Protein AF-A0A7G1KQ97-F1 (afdb_monomer_lite)

Radius of gyration: 25.79 Å; chains: 1; bounding box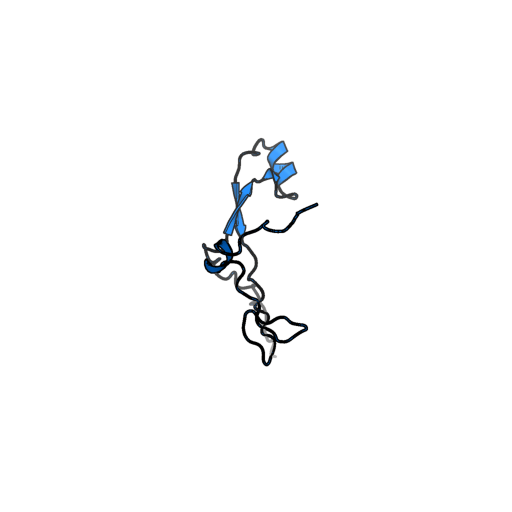: 70×24×70 Å

Sequence (93 aa):
MSRNHSRRDDAPQERPADPQRSVLVPITELPHLAEAAKRSGQTDRLIRVELPEPVQINTPNRAPGQWLASGKHLPDPWSPEREQAEPWKGFDR

pLDDT: mean 71.27, std 16.21, range [49.84, 96.06]

Secondary structure (DSSP, 8-state):
--------------PPP-GGGEEEEEGGGSHHHHHHHHHHT-TT-EEEEEPPPP-----TT--TTB-TTT-PBPPPTT-GGGGGS---S----

Organism: NCBI:txid480035

Structure (mmCIF, N/CA/C/O backbone):
data_AF-A0A7G1KQ97-F1
#
_entry.id   AF-A0A7G1KQ97-F1
#
loop_
_atom_site.group_PDB
_atom_site.id
_atom_site.type_symbol
_atom_site.label_atom_id
_atom_site.label_alt_id
_atom_site.label_comp_id
_atom_site.label_asym_id
_atom_site.label_entity_id
_atom_site.label_seq_id
_atom_site.pdbx_PDB_ins_code
_atom_site.Cartn_x
_atom_site.Cartn_y
_atom_site.Cartn_z
_atom_site.occupancy
_atom_site.B_iso_or_equiv
_atom_site.auth_seq_id
_atom_site.auth_comp_id
_atom_site.auth_asym_id
_atom_site.auth_atom_id
_atom_site.pdbx_PDB_model_num
ATOM 1 N N . MET A 1 1 ? 52.551 -6.310 28.518 1.00 49.84 1 MET A N 1
ATOM 2 C CA . MET A 1 1 ? 51.339 -7.152 28.422 1.00 49.84 1 MET A CA 1
ATOM 3 C C . MET A 1 1 ? 50.279 -6.365 27.666 1.00 49.84 1 MET A C 1
ATOM 5 O O . MET A 1 1 ? 49.637 -5.508 28.254 1.00 49.84 1 MET A O 1
ATOM 9 N N . SER A 1 2 ? 50.164 -6.591 26.357 1.00 50.28 2 SER A N 1
ATOM 10 C CA . SER A 1 2 ? 49.172 -5.936 25.497 1.00 50.28 2 SER A CA 1
ATOM 11 C C . SER A 1 2 ? 47.828 -6.656 25.592 1.00 50.28 2 SER A C 1
ATOM 13 O O . SER A 1 2 ? 47.781 -7.875 25.440 1.00 50.28 2 SER A O 1
ATOM 15 N N . ARG A 1 3 ? 46.731 -5.920 25.789 1.00 53.97 3 ARG A N 1
ATOM 16 C CA . ARG A 1 3 ? 45.387 -6.373 25.407 1.00 53.97 3 ARG A CA 1
ATOM 17 C C . ARG A 1 3 ? 44.732 -5.280 24.575 1.00 53.97 3 ARG A C 1
ATOM 19 O O . ARG A 1 3 ? 44.363 -4.231 25.088 1.00 53.97 3 ARG A O 1
ATOM 26 N N . ASN A 1 4 ? 44.644 -5.557 23.277 1.00 51.41 4 ASN A N 1
ATOM 27 C CA . ASN A 1 4 ? 43.851 -4.815 22.310 1.00 51.41 4 ASN A CA 1
ATOM 28 C C . ASN A 1 4 ? 42.379 -4.820 22.743 1.00 51.41 4 ASN A C 1
ATOM 30 O O . ASN A 1 4 ? 41.755 -5.878 22.775 1.00 51.41 4 ASN A O 1
ATOM 34 N N . HIS A 1 5 ? 41.810 -3.644 22.995 1.00 50.47 5 HIS A N 1
ATOM 35 C CA . HIS A 1 5 ? 40.367 -3.434 22.947 1.00 50.47 5 HIS A CA 1
ATOM 36 C C . HIS A 1 5 ? 40.030 -2.837 21.576 1.00 50.47 5 HIS A C 1
ATOM 38 O O . HIS A 1 5 ? 40.032 -1.628 21.387 1.00 50.47 5 HIS A O 1
ATOM 44 N N . SER A 1 6 ? 39.806 -3.708 20.593 1.00 54.59 6 SER A N 1
ATOM 45 C CA . SER A 1 6 ? 39.190 -3.366 19.307 1.00 54.59 6 SER A CA 1
ATOM 46 C C . SER A 1 6 ? 37.878 -4.130 19.170 1.00 54.59 6 SER A C 1
ATOM 48 O O . SER A 1 6 ? 37.783 -5.261 19.643 1.00 54.59 6 SER A O 1
ATOM 50 N N . ARG A 1 7 ? 36.931 -3.504 18.461 1.00 53.62 7 ARG A N 1
ATOM 51 C CA . ARG A 1 7 ? 35.538 -3.891 18.163 1.00 53.62 7 ARG A CA 1
ATOM 52 C C . ARG A 1 7 ? 34.496 -3.510 19.207 1.00 53.62 7 ARG A C 1
ATOM 54 O O . ARG A 1 7 ? 34.125 -4.352 20.016 1.00 53.62 7 ARG A O 1
ATOM 61 N N . ARG A 1 8 ? 33.922 -2.310 19.063 1.00 56.72 8 ARG A N 1
ATOM 62 C CA . ARG A 1 8 ? 32.474 -2.071 19.214 1.00 56.72 8 ARG A CA 1
ATOM 63 C C . ARG A 1 8 ? 32.038 -0.833 18.422 1.00 56.72 8 ARG A C 1
ATOM 65 O O . ARG A 1 8 ? 31.581 0.110 19.031 1.00 56.72 8 ARG A O 1
ATOM 72 N N . ASP A 1 9 ? 32.151 -0.842 17.098 1.00 50.66 9 ASP A N 1
ATOM 73 C CA . ASP A 1 9 ? 31.517 0.190 16.260 1.00 50.66 9 ASP A CA 1
ATOM 74 C C . ASP A 1 9 ? 31.076 -0.440 14.932 1.00 50.66 9 ASP A C 1
ATOM 76 O O . ASP A 1 9 ? 31.594 -0.137 13.866 1.00 50.66 9 ASP A O 1
ATOM 80 N N . ASP A 1 10 ? 30.158 -1.399 15.018 1.00 50.03 10 ASP A N 1
ATOM 81 C CA . ASP A 1 10 ? 29.401 -1.918 13.868 1.00 50.03 10 ASP A CA 1
ATOM 82 C C . ASP A 1 10 ? 27.910 -1.672 14.157 1.00 50.03 10 ASP A C 1
ATOM 84 O O . ASP A 1 10 ? 27.072 -2.571 14.157 1.00 50.03 10 ASP A O 1
ATOM 88 N N . ALA A 1 11 ? 27.592 -0.438 14.563 1.00 58.72 11 ALA A N 1
ATOM 89 C CA . ALA A 1 11 ? 26.213 0.017 14.556 1.00 58.72 11 ALA A CA 1
ATOM 90 C C . ALA A 1 11 ? 25.844 0.216 13.079 1.00 58.72 11 ALA A C 1
ATOM 92 O O . ALA A 1 11 ? 26.530 0.993 12.406 1.00 58.72 11 ALA A O 1
ATOM 93 N N . PRO A 1 12 ? 24.822 -0.474 12.541 1.00 55.66 12 PRO A N 1
ATOM 94 C CA . PRO A 1 12 ? 24.359 -0.185 11.195 1.00 55.66 12 PRO A CA 1
ATOM 95 C C . PRO A 1 12 ? 23.997 1.299 11.151 1.00 55.66 12 PRO A C 1
ATOM 97 O O . PRO A 1 12 ? 23.123 1.749 11.887 1.00 55.66 12 PRO A O 1
ATOM 100 N N . GLN A 1 13 ? 24.728 2.072 10.344 1.00 56.59 13 GLN A N 1
ATOM 101 C CA . GLN A 1 13 ? 24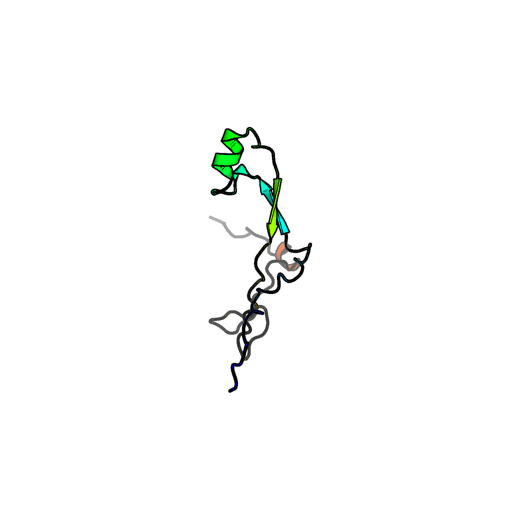.398 3.468 10.094 1.00 56.59 13 GLN A CA 1
ATOM 102 C C . GLN A 1 13 ? 22.980 3.505 9.525 1.00 56.59 13 GLN A C 1
ATOM 104 O O . GLN A 1 13 ? 22.767 3.134 8.367 1.00 56.59 13 GLN A O 1
ATOM 109 N N . GLU A 1 14 ? 22.020 3.942 10.339 1.00 54.19 14 GLU A N 1
ATOM 110 C CA . GLU A 1 14 ? 20.706 4.383 9.885 1.00 54.19 14 GLU A CA 1
ATOM 111 C C . GLU A 1 14 ? 20.956 5.561 8.942 1.00 54.19 14 GLU A C 1
ATOM 113 O O . GLU A 1 14 ? 21.157 6.703 9.361 1.00 54.19 14 GLU A O 1
ATOM 118 N N . ARG A 1 15 ? 21.080 5.270 7.641 1.00 58.66 15 ARG A N 1
ATOM 119 C CA . ARG A 1 15 ? 21.163 6.323 6.631 1.00 58.66 15 ARG A CA 1
ATOM 120 C C . ARG A 1 15 ? 19.879 7.141 6.760 1.00 58.66 15 ARG A C 1
ATOM 122 O O . ARG A 1 15 ? 18.817 6.538 6.906 1.00 58.66 15 ARG A O 1
ATOM 129 N N . PRO A 1 16 ? 19.949 8.480 6.712 1.00 55.94 16 PRO A N 1
ATOM 130 C CA . PRO A 1 16 ? 18.753 9.301 6.784 1.00 55.94 16 PRO A CA 1
ATOM 131 C C . PRO A 1 16 ? 17.787 8.855 5.687 1.00 55.94 16 PRO A C 1
ATOM 133 O O . PRO A 1 16 ? 18.135 8.863 4.505 1.00 55.94 16 PRO A O 1
ATOM 136 N N . ALA A 1 17 ? 16.603 8.410 6.104 1.00 56.91 17 ALA A N 1
ATOM 137 C CA . ALA A 1 17 ? 15.559 7.961 5.208 1.00 56.91 17 ALA A CA 1
ATOM 138 C C . ALA A 1 17 ? 15.216 9.080 4.229 1.00 56.91 17 ALA A C 1
ATOM 140 O O . ALA A 1 17 ? 14.810 10.173 4.634 1.00 56.91 17 ALA A O 1
ATOM 141 N N . ASP A 1 18 ? 15.400 8.815 2.939 1.00 59.41 18 ASP A N 1
ATOM 142 C CA . ASP A 1 18 ? 15.023 9.750 1.890 1.00 59.41 18 ASP A CA 1
ATOM 143 C C . ASP A 1 18 ? 13.501 9.979 1.985 1.00 59.41 18 ASP A C 1
ATOM 145 O O . ASP A 1 18 ? 12.731 9.024 1.816 1.00 59.41 18 ASP A O 1
ATOM 149 N N . PRO A 1 19 ? 13.022 11.199 2.305 1.00 58.84 19 PRO A N 1
ATOM 150 C CA . PRO A 1 19 ? 11.602 11.445 2.546 1.00 58.84 19 PRO A CA 1
ATOM 151 C C . PRO A 1 19 ? 10.728 11.108 1.331 1.00 58.84 19 PRO A C 1
ATOM 153 O O . PRO A 1 19 ? 9.536 10.850 1.509 1.00 58.84 19 PRO A O 1
ATOM 156 N N . GLN A 1 20 ? 11.308 11.039 0.125 1.00 64.62 20 GLN A N 1
ATOM 157 C CA . GLN A 1 20 ? 10.608 10.617 -1.090 1.00 64.62 20 GLN A CA 1
ATOM 158 C C . GLN A 1 20 ? 10.291 9.114 -1.145 1.00 64.62 20 GLN A C 1
ATOM 160 O O . GLN A 1 20 ? 9.458 8.702 -1.950 1.00 64.62 20 GLN A O 1
ATOM 165 N N . ARG A 1 21 ? 10.915 8.279 -0.304 1.00 76.00 21 ARG A N 1
ATOM 166 C CA . ARG A 1 21 ? 10.748 6.814 -0.305 1.00 76.00 21 ARG A CA 1
ATOM 167 C C . ARG A 1 21 ? 9.965 6.306 0.900 1.00 76.00 21 ARG A C 1
ATOM 169 O O . ARG A 1 21 ? 10.270 5.252 1.445 1.00 76.00 21 ARG A O 1
ATOM 176 N N . SER A 1 22 ? 8.951 7.047 1.333 1.00 86.75 22 SER A N 1
ATOM 177 C CA . SER A 1 22 ? 8.061 6.584 2.397 1.00 86.75 22 SER A CA 1
ATOM 178 C C . SER A 1 22 ? 6.599 6.677 1.989 1.00 86.75 22 SER A C 1
ATOM 180 O O . SER A 1 22 ? 6.203 7.605 1.287 1.00 86.75 22 SER A O 1
ATOM 182 N N . VAL A 1 23 ? 5.806 5.698 2.419 1.00 90.69 23 VAL A N 1
ATOM 183 C CA . VAL A 1 23 ? 4.370 5.601 2.132 1.00 90.69 23 VAL A CA 1
ATOM 184 C C . VAL A 1 23 ? 3.574 5.646 3.430 1.00 90.69 23 VAL A C 1
ATOM 186 O O . VAL A 1 23 ? 4.015 5.128 4.455 1.00 90.69 23 VAL A O 1
ATOM 189 N N . LEU A 1 24 ? 2.407 6.289 3.399 1.00 94.19 24 LEU A N 1
ATOM 190 C CA . LEU A 1 24 ? 1.455 6.240 4.506 1.00 94.19 24 LEU A CA 1
ATOM 191 C C . LEU A 1 24 ? 0.572 5.008 4.339 1.00 94.19 24 LEU A C 1
ATOM 193 O O . LEU A 1 24 ? -0.120 4.874 3.334 1.00 94.19 24 LEU A O 1
ATOM 197 N N . VAL A 1 25 ? 0.606 4.129 5.333 1.00 93.88 25 VAL A N 1
ATOM 198 C CA . VAL A 1 25 ? -0.119 2.859 5.343 1.00 93.88 25 VAL A CA 1
ATOM 199 C C . VAL A 1 25 ? -1.045 2.838 6.560 1.00 93.88 25 VAL A C 1
ATOM 201 O O . VAL A 1 25 ? -0.594 3.172 7.661 1.00 93.88 25 VAL A O 1
ATOM 204 N N . PRO A 1 26 ? -2.327 2.465 6.417 1.00 96.06 26 PRO A N 1
ATOM 205 C CA . PRO A 1 26 ? -3.196 2.224 7.562 1.00 96.06 26 PRO A CA 1
ATOM 206 C C . PRO A 1 26 ? -2.580 1.199 8.516 1.00 96.06 26 PRO A C 1
ATOM 208 O O . PRO A 1 26 ? -2.116 0.139 8.099 1.00 96.06 26 PRO A O 1
ATOM 211 N N . ILE A 1 27 ? -2.609 1.471 9.821 1.00 95.31 27 ILE A N 1
ATOM 212 C CA . ILE A 1 27 ? -2.046 0.563 10.836 1.00 95.31 27 ILE A CA 1
ATOM 213 C C . ILE A 1 27 ? -2.679 -0.837 10.791 1.00 95.31 27 ILE A C 1
ATOM 215 O O . ILE A 1 27 ? -2.050 -1.827 11.161 1.00 95.31 27 ILE A O 1
ATOM 219 N N . THR A 1 28 ? -3.916 -0.932 10.303 1.00 95.38 28 THR A N 1
ATOM 220 C CA . THR A 1 28 ? -4.650 -2.187 10.117 1.00 95.38 28 THR A CA 1
ATOM 221 C C . THR A 1 28 ? -4.096 -3.061 8.994 1.00 95.38 28 THR A C 1
ATOM 223 O O . THR A 1 28 ? -4.348 -4.263 9.007 1.00 95.38 28 THR A O 1
ATOM 226 N N . GLU A 1 29 ? -3.342 -2.494 8.049 1.00 94.38 29 GLU A N 1
ATOM 227 C CA . GLU A 1 29 ? -2.684 -3.230 6.959 1.00 94.38 29 GLU A CA 1
ATOM 228 C C . GLU A 1 29 ? -1.313 -3.788 7.368 1.00 94.38 29 GLU A C 1
ATOM 230 O O . GLU A 1 29 ? -0.735 -4.595 6.643 1.00 94.38 29 GLU A O 1
ATOM 235 N N . LEU A 1 30 ? -0.795 -3.409 8.543 1.00 92.81 30 LEU A N 1
ATOM 236 C CA . LEU A 1 30 ? 0.474 -3.898 9.082 1.00 92.81 30 LEU A CA 1
ATOM 237 C C . LEU A 1 30 ? 0.212 -5.074 10.040 1.00 92.81 30 LEU A C 1
ATOM 239 O O . LEU A 1 30 ? -0.190 -4.841 11.182 1.00 92.81 30 LEU A O 1
ATOM 243 N N . PRO A 1 31 ? 0.455 -6.345 9.647 1.00 91.56 31 PRO A N 1
ATOM 244 C CA . PRO A 1 31 ? -0.061 -7.511 10.378 1.00 91.56 31 PRO A CA 1
ATOM 245 C C . PRO A 1 31 ? 0.388 -7.586 11.840 1.00 91.56 31 PRO A C 1
ATOM 247 O O . PRO A 1 31 ? -0.378 -7.974 12.717 1.00 91.56 31 PRO A O 1
ATOM 250 N N . HIS A 1 32 ? 1.623 -7.167 12.110 1.00 91.94 32 HIS A N 1
ATOM 251 C CA . HIS A 1 32 ? 2.219 -7.178 13.444 1.00 91.94 32 HIS A CA 1
ATOM 252 C C . HIS A 1 32 ? 1.710 -6.040 14.348 1.00 91.94 32 HIS A C 1
ATOM 254 O O . HIS A 1 32 ? 1.850 -6.130 15.566 1.00 91.94 32 HIS A O 1
ATOM 260 N N . LEU A 1 33 ? 1.096 -4.993 13.782 1.00 92.31 33 LEU A N 1
ATOM 261 C CA . LEU A 1 33 ? 0.500 -3.878 14.531 1.00 92.31 33 LEU A CA 1
ATOM 262 C C . LEU A 1 33 ? -1.031 -3.931 14.557 1.00 92.31 33 LEU A C 1
ATOM 264 O O . LEU A 1 33 ? -1.640 -3.376 15.470 1.00 92.31 33 LEU A O 1
ATOM 268 N N . ALA A 1 34 ? -1.659 -4.627 13.611 1.00 92.50 34 ALA A N 1
ATOM 269 C CA . ALA A 1 34 ? -3.106 -4.646 13.436 1.00 92.50 34 ALA A CA 1
ATOM 270 C C . ALA A 1 34 ? -3.863 -5.145 14.681 1.00 92.50 34 ALA A C 1
ATOM 272 O O . ALA A 1 34 ? -4.867 -4.552 15.076 1.00 92.50 34 ALA A O 1
ATOM 273 N N . GLU A 1 35 ? -3.388 -6.209 15.337 1.00 93.69 35 GLU A N 1
ATOM 274 C CA . GLU A 1 35 ? -4.014 -6.713 16.570 1.00 93.69 35 GLU A CA 1
ATOM 275 C C . GLU A 1 35 ? -3.907 -5.718 17.731 1.00 93.69 35 GLU A C 1
ATOM 277 O O . GLU A 1 35 ? -4.887 -5.472 18.438 1.00 93.69 35 GLU A O 1
ATOM 282 N N . ALA A 1 36 ? -2.730 -5.121 17.920 1.00 92.69 36 ALA A N 1
ATOM 283 C CA . ALA A 1 36 ? -2.506 -4.131 18.969 1.00 92.69 36 ALA A CA 1
ATOM 284 C C . ALA A 1 36 ? -3.344 -2.863 18.727 1.00 92.69 36 ALA A C 1
ATOM 286 O O . ALA A 1 36 ? -3.928 -2.311 19.664 1.00 92.69 36 ALA A O 1
ATOM 287 N N . ALA A 1 37 ? -3.472 -2.443 17.466 1.00 92.75 37 ALA A N 1
ATOM 288 C CA . ALA A 1 37 ? -4.301 -1.314 17.061 1.00 92.75 37 ALA A CA 1
ATOM 289 C C . ALA A 1 37 ? -5.784 -1.555 17.365 1.00 92.75 37 ALA A C 1
ATOM 291 O O . ALA A 1 37 ? -6.445 -0.685 17.926 1.00 92.75 37 ALA A O 1
ATOM 292 N N . LYS A 1 38 ? -6.297 -2.760 17.083 1.00 93.69 38 LYS A N 1
ATOM 293 C CA . LYS A 1 38 ? -7.680 -3.138 17.420 1.00 93.69 38 LYS A CA 1
ATOM 294 C C . LYS A 1 38 ? -7.935 -3.092 18.925 1.00 93.69 38 LYS A C 1
ATOM 296 O O . LYS A 1 38 ? -8.909 -2.487 19.358 1.00 93.69 38 LYS A O 1
ATOM 301 N N . ARG A 1 39 ? -7.044 -3.682 19.730 1.00 94.19 39 ARG A N 1
ATOM 302 C CA . ARG A 1 39 ? -7.182 -3.710 21.201 1.00 94.19 39 ARG A CA 1
ATOM 303 C C . ARG A 1 39 ? -7.129 -2.316 21.830 1.00 94.19 39 ARG A C 1
ATOM 305 O O . ARG A 1 39 ? -7.740 -2.097 22.867 1.00 94.19 39 ARG A O 1
ATOM 312 N N . SER A 1 40 ? -6.399 -1.390 21.210 1.00 92.62 40 SER A N 1
ATOM 313 C CA . SER A 1 40 ? -6.242 -0.009 21.680 1.00 92.62 40 SER A CA 1
ATO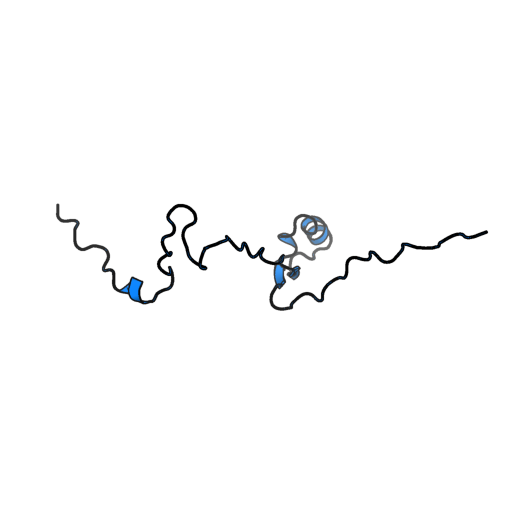M 314 C C . SER A 1 40 ? -7.230 0.987 21.059 1.00 92.62 40 SER A C 1
ATOM 316 O O . SER A 1 40 ? -7.191 2.162 21.417 1.00 92.62 40 SER A O 1
ATOM 318 N N . GLY A 1 41 ? -8.101 0.549 20.140 1.00 94.06 41 GLY A N 1
ATOM 319 C CA . GLY A 1 41 ? -9.043 1.426 19.434 1.00 94.06 41 GLY A CA 1
ATOM 320 C C . GLY A 1 41 ? -8.374 2.408 18.464 1.00 94.06 41 GLY A C 1
ATOM 321 O O . GLY A 1 41 ? -8.933 3.455 18.165 1.00 94.06 41 GLY A O 1
ATOM 322 N N . GLN A 1 42 ? -7.164 2.105 17.992 1.00 92.81 42 GLN A N 1
ATOM 323 C CA . GLN A 1 42 ? -6.356 2.989 17.147 1.00 92.81 42 GLN A CA 1
ATOM 324 C C . GLN A 1 42 ? -6.414 2.605 15.665 1.00 92.81 42 GLN A C 1
ATOM 326 O O . GLN A 1 42 ? -5.407 2.681 14.971 1.00 92.81 42 GLN A O 1
ATOM 331 N N . THR A 1 43 ? -7.560 2.153 15.167 1.00 92.81 43 THR A N 1
ATOM 332 C CA . THR A 1 43 ? -7.683 1.603 13.806 1.00 92.81 43 THR A CA 1
ATOM 333 C C . THR A 1 43 ? -7.540 2.644 12.699 1.00 92.81 43 THR A C 1
ATOM 335 O O . THR A 1 43 ? -7.113 2.294 11.605 1.00 92.81 43 THR A O 1
ATOM 338 N N . ASP A 1 44 ? -7.816 3.917 12.988 1.00 93.56 44 ASP A N 1
ATOM 339 C CA . ASP A 1 44 ? -7.797 5.007 11.999 1.00 93.56 44 ASP A CA 1
ATOM 340 C C . ASP A 1 44 ? -6.412 5.654 11.815 1.00 93.56 44 ASP A C 1
ATOM 342 O O . ASP A 1 44 ? -6.268 6.672 11.136 1.00 93.56 44 ASP A O 1
ATOM 346 N N . ARG A 1 45 ? -5.367 5.109 12.451 1.00 92.62 45 ARG A N 1
ATOM 347 C CA . ARG A 1 45 ? -4.015 5.679 12.378 1.00 92.62 45 ARG A CA 1
ATOM 348 C C . ARG A 1 45 ? -3.306 5.303 11.080 1.00 92.62 45 ARG A C 1
ATOM 350 O O . ARG A 1 45 ? -3.321 4.148 10.659 1.00 92.62 45 ARG A O 1
ATOM 357 N N . LEU A 1 46 ? -2.593 6.275 10.516 1.00 96.00 46 LEU A N 1
ATOM 358 C CA . LEU A 1 46 ? -1.650 6.078 9.417 1.00 96.00 46 LEU A CA 1
ATOM 359 C C . LEU A 1 46 ? -0.221 5.984 9.958 1.00 96.00 46 LEU A C 1
ATOM 361 O O . LEU A 1 46 ? 0.173 6.756 10.834 1.00 96.00 46 LEU A O 1
ATOM 365 N N . ILE A 1 47 ? 0.556 5.053 9.411 1.00 92.19 47 ILE A N 1
ATOM 366 C CA . ILE A 1 47 ? 1.964 4.834 9.736 1.00 92.19 47 ILE A CA 1
ATOM 367 C C . ILE A 1 47 ? 2.805 5.105 8.497 1.00 92.19 47 ILE A C 1
ATOM 369 O O . ILE A 1 47 ? 2.498 4.636 7.404 1.00 92.19 47 ILE A O 1
ATOM 373 N N . ARG A 1 48 ? 3.881 5.869 8.677 1.00 93.12 48 ARG A N 1
ATOM 374 C CA . ARG A 1 48 ? 4.870 6.122 7.633 1.00 93.12 48 ARG A CA 1
ATOM 375 C C . ARG A 1 48 ? 5.835 4.938 7.571 1.00 93.12 48 ARG A C 1
ATOM 377 O O . ARG A 1 48 ? 6.552 4.688 8.533 1.00 93.12 48 ARG A O 1
ATOM 384 N N . VAL A 1 49 ? 5.821 4.216 6.455 1.00 89.25 49 VAL A N 1
ATOM 385 C CA . VAL A 1 49 ? 6.660 3.038 6.198 1.00 89.25 49 VAL A CA 1
ATOM 386 C C . VAL A 1 49 ? 7.698 3.390 5.143 1.00 89.25 49 VAL A C 1
ATOM 388 O O . VAL A 1 49 ? 7.360 3.950 4.101 1.00 89.25 49 VAL A O 1
ATOM 391 N N . GLU A 1 50 ? 8.959 3.072 5.411 1.00 89.75 50 GLU A N 1
ATOM 392 C CA . GLU A 1 50 ? 10.049 3.245 4.453 1.00 89.75 50 GLU A CA 1
ATOM 393 C C . GLU A 1 50 ? 10.042 2.128 3.410 1.00 89.75 50 GLU A C 1
ATOM 395 O O . GLU A 1 50 ? 9.889 0.948 3.731 1.00 89.75 50 GLU A O 1
ATOM 400 N N . LEU A 1 51 ? 10.207 2.510 2.147 1.00 84.25 51 LEU A N 1
ATOM 401 C CA . LEU A 1 51 ? 10.365 1.574 1.046 1.00 84.25 51 LEU A CA 1
ATOM 402 C C . LEU A 1 51 ? 11.843 1.189 0.905 1.00 84.25 51 LEU A C 1
ATOM 404 O O . LEU A 1 51 ? 12.712 2.063 0.991 1.00 84.25 51 LEU A O 1
ATOM 408 N N . PRO A 1 52 ? 12.149 -0.096 0.645 1.00 80.69 52 PRO A N 1
ATOM 409 C CA . PRO A 1 52 ? 13.520 -0.524 0.413 1.00 80.69 52 PRO A CA 1
ATOM 410 C C . PRO A 1 52 ? 14.107 0.162 -0.824 1.00 80.69 52 PRO A C 1
ATOM 412 O O . PRO A 1 52 ? 13.396 0.547 -1.755 1.00 80.69 52 PRO A O 1
ATOM 415 N N . GLU A 1 53 ? 15.433 0.283 -0.847 1.00 79.19 53 GLU A N 1
ATOM 416 C CA . GLU A 1 53 ? 16.140 0.788 -2.017 1.00 79.19 53 GLU A CA 1
ATOM 417 C C . GLU A 1 53 ? 15.907 -0.145 -3.219 1.00 79.19 53 GLU A C 1
ATOM 419 O O . GLU A 1 53 ? 16.138 -1.354 -3.104 1.00 79.19 53 GLU A O 1
ATOM 424 N N . PRO A 1 54 ? 15.439 0.376 -4.371 1.00 71.88 54 PRO A N 1
ATOM 425 C CA . PRO A 1 54 ? 15.318 -0.437 -5.564 1.00 71.88 54 PRO A CA 1
ATOM 426 C C . PRO A 1 54 ? 16.705 -0.940 -5.952 1.00 71.88 54 PRO A C 1
ATOM 428 O O . PRO A 1 54 ? 17.642 -0.164 -6.139 1.00 71.88 54 PRO A O 1
ATOM 431 N N . VAL A 1 55 ? 16.830 -2.258 -6.087 1.00 75.19 55 VAL A N 1
ATOM 432 C CA . VAL A 1 55 ? 18.071 -2.873 -6.549 1.00 75.19 55 VAL A CA 1
ATOM 433 C C . VAL A 1 55 ? 18.268 -2.490 -8.010 1.00 75.19 55 VAL A C 1
ATOM 435 O O . VAL A 1 55 ? 17.531 -2.941 -8.889 1.00 75.19 55 VAL A O 1
ATOM 438 N N . GLN A 1 56 ? 19.270 -1.657 -8.282 1.00 71.31 56 GLN A N 1
ATOM 439 C CA . GLN A 1 56 ? 19.652 -1.342 -9.650 1.00 71.31 56 GLN A CA 1
ATOM 440 C C . GLN A 1 56 ? 20.431 -2.523 -10.237 1.00 71.31 56 GLN A C 1
ATOM 442 O O . GLN A 1 56 ? 21.608 -2.731 -9.946 1.00 71.31 56 GLN A O 1
ATOM 447 N N . ILE A 1 57 ? 19.761 -3.325 -11.064 1.00 68.88 57 ILE A N 1
ATOM 448 C CA . ILE A 1 57 ? 20.392 -4.442 -11.769 1.00 68.88 57 ILE A CA 1
ATOM 449 C C . ILE A 1 57 ? 21.081 -3.897 -13.023 1.00 68.88 57 ILE A C 1
ATOM 451 O O . ILE A 1 57 ? 20.447 -3.678 -14.055 1.00 68.88 57 ILE A O 1
ATOM 455 N N . ASN A 1 58 ? 22.398 -3.706 -12.948 1.00 68.50 58 ASN A N 1
ATOM 456 C CA . ASN A 1 58 ? 23.218 -3.396 -14.117 1.00 68.50 58 ASN A CA 1
ATOM 457 C C . ASN A 1 58 ? 23.563 -4.695 -14.849 1.00 68.50 58 ASN A C 1
ATOM 459 O O . ASN A 1 58 ? 24.406 -5.469 -14.399 1.00 68.50 58 ASN A O 1
ATOM 463 N N . THR A 1 59 ? 22.907 -4.945 -15.981 1.00 71.00 59 THR A N 1
ATOM 464 C CA . THR A 1 59 ? 23.251 -6.085 -16.842 1.00 71.00 59 THR A CA 1
ATOM 465 C C . THR A 1 59 ? 24.382 -5.663 -17.791 1.00 71.00 59 THR A C 1
ATOM 467 O O . THR A 1 59 ? 24.172 -4.728 -18.567 1.00 71.00 59 THR A O 1
ATOM 470 N N . PRO A 1 60 ? 25.572 -6.302 -17.762 1.00 73.56 60 PRO A N 1
ATOM 471 C CA . PRO A 1 60 ? 26.688 -5.932 -18.634 1.00 73.56 60 PRO A CA 1
ATOM 472 C C . PRO A 1 60 ? 26.297 -5.953 -20.117 1.00 73.56 60 PRO A C 1
ATOM 474 O O . PRO A 1 60 ? 25.549 -6.830 -20.550 1.00 73.56 60 PRO A O 1
ATOM 477 N N . ASN A 1 61 ? 26.825 -5.003 -20.897 1.00 69.12 61 ASN A N 1
ATOM 478 C CA . ASN A 1 61 ? 26.538 -4.825 -22.329 1.00 69.12 61 ASN A CA 1
ATOM 479 C C . ASN A 1 61 ? 25.055 -4.587 -22.668 1.00 69.12 61 ASN A C 1
ATOM 481 O O . ASN A 1 61 ? 24.622 -4.911 -23.777 1.00 69.12 61 ASN A O 1
ATOM 485 N N . ARG A 1 62 ? 24.265 -4.032 -21.737 1.00 65.75 62 ARG A N 1
ATOM 486 C CA . ARG A 1 62 ? 22.862 -3.690 -21.991 1.00 65.75 62 ARG A CA 1
ATOM 487 C C . ARG A 1 62 ? 22.525 -2.249 -21.657 1.00 65.75 62 ARG A C 1
ATOM 489 O O . ARG A 1 62 ? 23.028 -1.680 -20.693 1.00 65.75 62 ARG A O 1
ATOM 496 N N . ALA A 1 63 ? 21.626 -1.696 -22.461 1.00 67.94 63 ALA A N 1
ATOM 497 C CA . ALA A 1 63 ? 21.005 -0.409 -22.199 1.00 67.94 63 ALA A CA 1
ATOM 498 C C . ALA A 1 63 ? 19.749 -0.585 -21.319 1.00 67.94 63 ALA A C 1
ATOM 500 O O . ALA A 1 63 ? 19.102 -1.641 -21.378 1.00 67.94 63 ALA A O 1
ATOM 501 N N . PRO A 1 64 ? 19.366 0.435 -20.527 1.00 67.81 64 PRO A N 1
ATOM 502 C CA . PRO A 1 64 ? 18.053 0.484 -19.887 1.00 67.81 64 PRO A CA 1
ATOM 503 C C . PRO A 1 64 ? 16.939 0.236 -20.912 1.00 67.81 64 PRO A C 1
ATOM 505 O O . PRO A 1 64 ? 17.025 0.709 -22.038 1.00 67.81 64 PRO A O 1
ATOM 508 N N . GLY A 1 65 ? 15.909 -0.528 -20.542 1.00 67.31 65 GLY A N 1
ATOM 509 C CA . GLY A 1 65 ? 14.793 -0.834 -21.445 1.00 67.31 65 GLY A CA 1
ATOM 510 C C . GLY A 1 65 ? 15.054 -1.960 -22.453 1.00 67.31 65 GLY A C 1
ATOM 511 O O . GLY A 1 65 ? 14.194 -2.231 -23.277 1.00 67.31 65 GLY A O 1
ATOM 512 N N . GLN A 1 66 ? 16.184 -2.669 -22.413 1.00 72.69 66 GLN A N 1
ATOM 513 C CA . GLN A 1 66 ? 16.445 -3.797 -23.316 1.00 72.69 66 GLN A CA 1
ATOM 514 C C . GLN A 1 66 ? 15.895 -5.132 -22.767 1.00 72.69 66 GLN A C 1
ATOM 516 O O . GLN A 1 66 ? 16.187 -5.515 -21.635 1.00 72.69 66 GLN A O 1
ATOM 521 N N . TRP A 1 67 ? 15.142 -5.886 -23.579 1.00 67.75 67 TRP A N 1
ATOM 522 C CA . TRP A 1 67 ? 14.673 -7.239 -23.249 1.00 67.75 67 TRP A CA 1
ATOM 523 C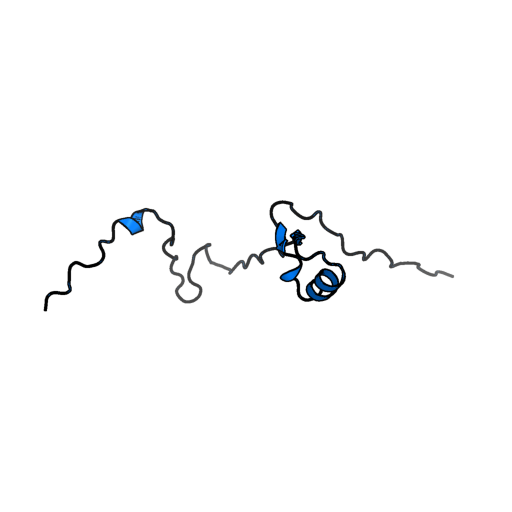 C . TRP A 1 67 ? 15.845 -8.182 -22.949 1.00 67.75 67 TRP A C 1
ATOM 525 O O . TRP A 1 67 ? 16.754 -8.347 -23.771 1.00 67.75 67 TRP A O 1
ATOM 535 N N . LEU A 1 68 ? 15.759 -8.888 -21.816 1.00 69.12 68 LEU A N 1
ATOM 536 C CA . LEU A 1 68 ? 16.795 -9.812 -21.339 1.00 69.12 68 LEU A CA 1
ATOM 537 C C . LEU A 1 68 ? 17.070 -10.971 -22.311 1.00 69.12 68 LEU A C 1
ATOM 539 O O . LEU A 1 68 ? 18.222 -11.357 -22.485 1.00 69.12 68 LEU A O 1
ATOM 543 N N . ALA A 1 69 ? 16.038 -11.504 -22.971 1.00 65.81 69 ALA A N 1
ATOM 544 C CA . ALA A 1 69 ? 16.172 -12.667 -23.853 1.00 65.81 69 ALA A CA 1
ATOM 545 C C . ALA A 1 69 ? 16.568 -12.316 -25.299 1.00 65.81 69 ALA A C 1
ATOM 547 O O . ALA A 1 69 ? 17.248 -13.099 -25.951 1.00 65.81 69 ALA A O 1
ATOM 548 N N . SER A 1 70 ? 16.149 -11.155 -25.817 1.00 66.94 70 SER A N 1
ATOM 549 C CA . SER A 1 70 ? 16.260 -10.839 -27.253 1.00 66.94 70 SER A CA 1
ATOM 550 C C . SER A 1 70 ? 17.284 -9.757 -27.585 1.00 66.94 70 SER A C 1
ATOM 552 O O . SER A 1 70 ? 17.638 -9.594 -28.749 1.00 66.94 70 SER A O 1
ATOM 554 N N . GLY A 1 71 ? 17.724 -8.971 -26.596 1.00 65.12 71 GLY A N 1
ATOM 555 C CA . GLY A 1 71 ? 18.546 -7.791 -26.854 1.00 65.12 71 GLY A CA 1
ATOM 556 C C . GLY A 1 71 ? 17.818 -6.662 -27.592 1.00 65.12 71 GLY A C 1
ATOM 557 O O . GLY A 1 71 ? 18.458 -5.681 -27.961 1.00 65.12 71 GLY A O 1
ATOM 558 N N . LYS A 1 72 ? 16.501 -6.754 -27.795 1.00 68.31 72 LYS A N 1
ATOM 559 C CA . LYS A 1 72 ? 15.706 -5.683 -28.408 1.00 68.31 72 LYS A CA 1
ATOM 560 C C . LYS A 1 72 ? 15.264 -4.675 -27.355 1.00 68.31 72 LYS A C 1
ATOM 562 O O . LYS A 1 72 ? 14.961 -5.059 -26.229 1.00 68.31 72 LYS A O 1
ATOM 567 N N . HIS A 1 73 ? 15.199 -3.400 -27.718 1.00 66.81 73 HIS A N 1
ATOM 568 C CA . HIS A 1 73 ? 14.644 -2.372 -26.842 1.00 66.81 73 HIS A CA 1
ATOM 569 C C . HIS A 1 73 ? 13.128 -2.567 -26.688 1.00 66.81 73 HIS A C 1
ATOM 571 O O . HIS A 1 73 ? 12.435 -2.893 -27.654 1.00 66.81 73 HIS A O 1
ATOM 577 N N . LEU A 1 74 ? 12.615 -2.394 -25.474 1.00 65.75 74 LEU A N 1
ATOM 578 C CA . LEU A 1 74 ? 11.190 -2.330 -25.190 1.00 65.75 74 LEU A CA 1
ATOM 579 C C . LEU A 1 74 ? 10.650 -1.033 -25.796 1.00 65.75 74 LEU A C 1
ATOM 581 O O . LEU A 1 74 ? 11.215 0.034 -25.539 1.00 65.75 74 LEU A O 1
ATOM 585 N N . PRO A 1 75 ? 9.575 -1.093 -26.597 1.00 63.75 75 PRO A N 1
ATOM 586 C CA . PRO A 1 75 ? 8.848 0.115 -26.935 1.00 63.75 75 PRO A CA 1
ATOM 587 C C . PRO A 1 75 ? 8.269 0.686 -25.64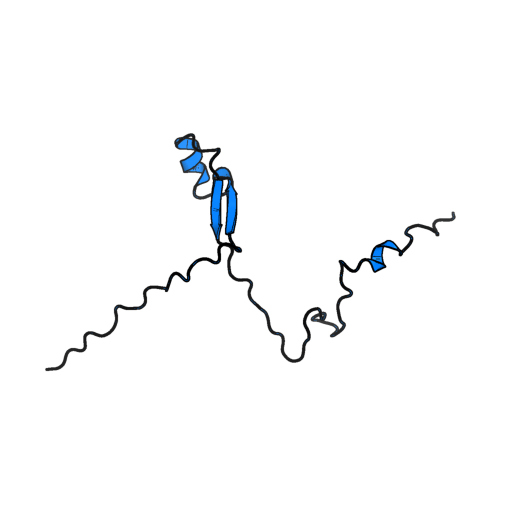1 1.00 63.75 75 PRO A C 1
ATOM 589 O O . PRO A 1 75 ? 7.626 -0.047 -24.883 1.00 63.75 75 PRO A O 1
ATOM 592 N N . ASP A 1 76 ? 8.500 1.974 -25.401 1.00 63.69 76 ASP A N 1
ATOM 593 C CA . ASP A 1 76 ? 7.982 2.679 -24.231 1.00 63.69 76 ASP A CA 1
ATOM 594 C C . ASP A 1 76 ? 6.461 2.436 -24.115 1.00 63.69 76 ASP A C 1
ATOM 596 O O . ASP A 1 76 ? 5.720 2.665 -25.086 1.00 63.69 76 ASP A O 1
ATOM 600 N N . PRO A 1 77 ? 5.971 1.870 -22.994 1.00 60.34 77 PRO A N 1
ATOM 601 C CA . PRO A 1 77 ? 4.543 1.660 -22.800 1.00 60.34 77 PRO A CA 1
ATOM 602 C C . PRO A 1 77 ? 3.764 2.972 -22.634 1.00 60.34 77 PRO A C 1
ATOM 604 O O . PRO A 1 77 ? 2.549 2.946 -22.805 1.00 60.34 77 PRO A O 1
ATOM 607 N N . TRP A 1 78 ? 4.439 4.095 -22.365 1.00 60.69 78 TRP A N 1
ATOM 608 C CA . TRP A 1 78 ? 3.829 5.406 -22.119 1.00 60.69 78 TRP A CA 1
ATOM 609 C C . TRP A 1 78 ? 4.053 6.415 -23.248 1.00 60.69 78 TRP A C 1
ATOM 611 O O . TRP A 1 78 ? 3.746 7.595 -23.084 1.00 60.69 78 TRP A O 1
ATOM 621 N N . SER A 1 79 ? 4.567 5.974 -24.401 1.00 55.66 79 SER A N 1
ATOM 622 C CA . SER A 1 79 ? 4.711 6.874 -25.543 1.00 55.66 79 SER A CA 1
ATOM 623 C C . SER A 1 79 ? 3.325 7.305 -26.057 1.00 55.66 79 SER A C 1
ATOM 625 O O . SER A 1 79 ? 2.516 6.428 -26.391 1.00 55.66 79 SER A O 1
ATOM 627 N N . PRO A 1 80 ? 3.041 8.619 -26.173 1.00 56.28 80 PRO A N 1
ATOM 628 C CA . PRO A 1 80 ? 1.744 9.144 -26.621 1.00 56.28 80 PRO A CA 1
ATOM 629 C C . PRO A 1 80 ? 1.389 8.738 -28.062 1.00 56.28 80 PRO A C 1
ATOM 631 O O . PRO A 1 80 ? 0.247 8.861 -28.490 1.00 56.28 80 PRO A O 1
ATOM 634 N N . GLU A 1 81 ? 2.341 8.183 -28.814 1.00 53.25 81 GLU A N 1
ATOM 635 C CA . GLU A 1 81 ? 2.113 7.632 -30.153 1.00 53.25 81 GLU A CA 1
ATOM 636 C C . GLU A 1 81 ? 1.218 6.377 -30.164 1.00 53.25 81 GLU A C 1
ATOM 638 O O . GLU A 1 81 ? 0.669 6.025 -31.208 1.00 53.25 81 GLU A O 1
ATOM 643 N N . ARG A 1 82 ? 1.019 5.704 -29.017 1.00 52.22 82 ARG A N 1
ATOM 644 C CA . ARG A 1 82 ? 0.139 4.522 -28.932 1.00 52.22 82 ARG A CA 1
ATOM 645 C C . ARG A 1 82 ? -1.355 4.843 -29.022 1.00 52.22 82 ARG A C 1
ATOM 647 O O . ARG A 1 82 ? -2.118 3.942 -29.358 1.00 52.22 82 ARG A O 1
ATOM 654 N N . GLU A 1 83 ? -1.782 6.083 -28.777 1.00 53.62 83 GLU A N 1
ATOM 655 C CA . GLU A 1 83 ? -3.205 6.457 -28.875 1.00 53.62 83 GLU A CA 1
ATOM 656 C C . GLU A 1 83 ? -3.731 6.495 -30.323 1.00 53.62 83 GLU A C 1
ATOM 658 O O . GLU A 1 83 ? -4.940 6.548 -30.527 1.00 53.62 83 GLU A O 1
ATOM 663 N N . GLN A 1 84 ? -2.859 6.406 -31.336 1.00 53.59 84 GLN A N 1
ATOM 664 C CA . GLN A 1 84 ? -3.256 6.413 -32.753 1.00 53.59 84 GLN A CA 1
ATOM 665 C C . GLN A 1 84 ? -3.379 5.021 -33.390 1.00 53.59 84 GLN A C 1
ATOM 667 O O . GLN A 1 84 ? -3.727 4.916 -34.567 1.00 53.59 84 GLN A O 1
ATOM 672 N N . ALA A 1 85 ? -3.119 3.938 -32.654 1.00 53.72 85 ALA A N 1
ATOM 673 C CA . ALA A 1 85 ? -3.409 2.601 -33.159 1.00 53.72 85 ALA A CA 1
ATOM 674 C C . ALA A 1 85 ? -4.919 2.347 -33.042 1.00 53.72 85 ALA A C 1
ATOM 676 O O . ALA A 1 85 ? -5.377 1.836 -32.021 1.00 53.72 85 ALA A O 1
ATOM 677 N N . GLU A 1 86 ? -5.680 2.742 -34.073 1.00 58.16 86 GLU A N 1
ATOM 678 C CA . GLU A 1 86 ? -7.111 2.451 -34.205 1.00 58.16 86 GLU A CA 1
ATOM 679 C C . GLU A 1 86 ? -7.377 0.981 -33.865 1.00 58.16 86 GLU A C 1
ATOM 681 O O . GLU A 1 86 ? -6.960 0.081 -34.605 1.00 58.16 86 GLU A O 1
ATOM 686 N N . PRO A 1 87 ? -8.079 0.687 -32.765 1.00 55.84 87 PRO A N 1
ATOM 687 C CA . PRO A 1 87 ? -8.522 -0.659 -32.535 1.00 55.84 87 PRO A CA 1
ATOM 688 C C . PRO A 1 87 ? -9.836 -0.823 -33.329 1.00 55.84 87 PRO A C 1
ATOM 690 O O . PRO A 1 87 ? -10.680 0.070 -33.347 1.00 55.84 87 PRO A O 1
ATOM 693 N N . TRP A 1 88 ? -10.029 -1.976 -33.977 1.00 59.09 88 TRP A N 1
ATOM 694 C CA . TRP A 1 88 ? -11.339 -2.478 -34.453 1.00 59.09 88 TRP A CA 1
ATOM 695 C C . TRP A 1 88 ? -11.860 -2.147 -35.874 1.00 59.09 88 TRP A C 1
ATOM 697 O O . TRP A 1 88 ? -13.071 -2.195 -36.087 1.00 59.09 88 TRP A O 1
ATOM 707 N N . LYS A 1 89 ? -11.026 -1.956 -36.904 1.00 52.88 89 LYS A N 1
ATOM 708 C CA . LYS A 1 89 ? -11.486 -2.116 -38.309 1.00 52.88 89 LYS A CA 1
ATOM 709 C C . LYS A 1 89 ? -11.075 -3.485 -38.856 1.00 52.88 89 LYS A C 1
ATOM 711 O O . LYS A 1 89 ? -10.029 -3.614 -39.480 1.00 52.88 89 LYS A O 1
ATOM 716 N N . GLY A 1 90 ? -11.882 -4.521 -38.608 1.00 53.28 90 GLY A N 1
ATOM 717 C CA . GLY A 1 90 ? -11.625 -5.830 -39.225 1.00 53.28 90 GLY A CA 1
ATOM 718 C C . GLY A 1 90 ? -12.396 -7.048 -38.715 1.00 53.28 90 GLY A C 1
ATOM 719 O O . GLY A 1 90 ? -11.918 -8.156 -38.919 1.00 53.28 90 GLY A O 1
ATOM 720 N N . PHE A 1 91 ? -13.550 -6.888 -38.063 1.00 52.31 91 PHE A N 1
ATOM 721 C CA . PHE A 1 91 ? -14.490 -8.001 -37.876 1.00 52.31 91 PHE A CA 1
ATOM 722 C C . PHE A 1 91 ? -15.668 -7.803 -38.833 1.00 52.31 91 PHE A C 1
ATOM 724 O O . PHE A 1 91 ? -16.723 -7.312 -38.442 1.00 52.31 91 PHE A O 1
ATOM 731 N N . ASP A 1 92 ? -15.440 -8.129 -40.105 1.00 52.84 92 ASP A N 1
ATOM 732 C CA . ASP A 1 92 ? -16.519 -8.374 -41.064 1.00 52.84 92 ASP A CA 1
ATOM 733 C C . ASP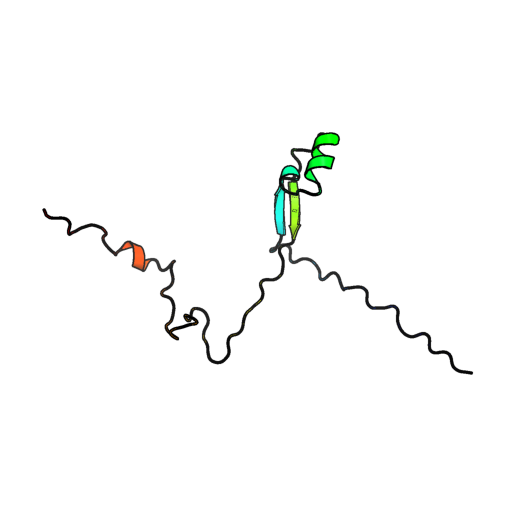 A 1 92 ? -16.778 -9.887 -41.105 1.00 52.84 92 ASP A C 1
ATOM 735 O O . ASP A 1 92 ? -15.836 -10.681 -41.003 1.00 52.84 92 ASP A O 1
ATOM 739 N N . ARG A 1 93 ? -18.055 -10.267 -41.135 1.00 55.44 93 ARG A N 1
ATOM 740 C CA . ARG A 1 93 ? -18.555 -11.635 -40.934 1.00 55.44 93 ARG A CA 1
ATOM 741 C C . ARG A 1 93 ? -18.944 -12.282 -42.254 1.00 55.44 93 ARG A C 1
ATOM 743 O O . ARG A 1 93 ? -19.554 -11.574 -43.080 1.00 55.44 93 ARG A O 1
#

Foldseek 3Di:
DDDDPDDDDPDPPPDPQDPVFKDWDFLCVVVVRNVVCVVVVNRRDTDIDGDDDPDDDDDPPADPQADPPPRHHHDPPPPPVVVPPDPDPDPDD